Protein AF-A0A7C1CEC4-F1 (afdb_monomer)

Sequence (171 aa):
MGGISKVLTFNVTHDNTSEAESIIMQLSPGGKLDVTPIASSGVRVVVNRLKALNVLYRVEEAGKTVSIQKDARRPVNGVPVDISLKASFSYDQYGLLDSGTGFLTTEVLACDPYGYCSVSGTNSYQFSVSTEETIVGFKGIPIVELSIIAFVASVFAVQNVLRAERYAIIE

Organism: NCBI:txid1365176

pLDDT: mean 87.07, std 11.16, range [45.12, 98.06]

Structure (mmCIF, N/CA/C/O backbone):
data_AF-A0A7C1CEC4-F1
#
_entry.id   AF-A0A7C1CEC4-F1
#
loop_
_atom_site.group_PDB
_atom_site.id
_atom_site.type_symbol
_atom_site.label_atom_id
_atom_site.label_alt_id
_atom_site.label_comp_id
_atom_site.label_asym_id
_atom_site.label_entity_id
_atom_site.label_seq_id
_atom_site.pdbx_PDB_ins_code
_atom_site.Cartn_x
_atom_site.Cartn_y
_atom_site.Cartn_z
_atom_site.occupancy
_atom_site.B_iso_or_equiv
_atom_site.auth_seq_id
_atom_site.auth_comp_id
_atom_site.auth_asym_id
_atom_site.auth_atom_id
_atom_site.pdbx_PDB_model_num
ATOM 1 N N . MET A 1 1 ? -20.978 -5.847 10.431 1.00 52.41 1 MET A N 1
ATOM 2 C CA . MET A 1 1 ? -20.036 -4.725 10.635 1.00 52.41 1 MET A CA 1
ATOM 3 C C . MET A 1 1 ? -19.788 -4.074 9.283 1.00 52.41 1 MET A C 1
ATOM 5 O O . MET A 1 1 ? -19.719 -4.806 8.303 1.00 52.41 1 MET A O 1
ATOM 9 N N . GLY A 1 2 ? -19.795 -2.739 9.198 1.00 67.00 2 GLY A N 1
ATOM 10 C CA . GLY A 1 2 ? -19.490 -2.032 7.943 1.00 67.00 2 GLY A CA 1
ATOM 11 C C . GLY A 1 2 ? -18.009 -2.166 7.577 1.00 67.00 2 GLY A C 1
ATOM 12 O O . GLY A 1 2 ? -17.212 -2.564 8.424 1.00 67.00 2 GLY A O 1
ATOM 13 N N . GLY A 1 3 ? -17.655 -1.872 6.324 1.00 81.75 3 GLY A N 1
ATOM 14 C CA . GLY A 1 3 ? -16.254 -1.838 5.905 1.00 81.75 3 GLY A CA 1
ATOM 15 C C . GLY A 1 3 ? -15.494 -0.685 6.565 1.00 81.75 3 GLY A C 1
ATOM 16 O O . GLY A 1 3 ? -16.094 0.217 7.159 1.00 81.75 3 GLY A O 1
ATOM 17 N N . ILE A 1 4 ? -14.169 -0.716 6.453 1.00 87.44 4 ILE A N 1
ATOM 18 C CA . ILE A 1 4 ? -13.288 0.370 6.896 1.00 87.44 4 ILE A CA 1
ATOM 19 C C . ILE A 1 4 ? -12.686 1.000 5.648 1.00 87.44 4 ILE A C 1
ATOM 21 O O . ILE A 1 4 ? -12.162 0.288 4.796 1.00 87.44 4 ILE A O 1
ATOM 25 N N . SER A 1 5 ? -12.799 2.316 5.514 1.00 89.12 5 SER A N 1
ATOM 26 C CA . SER A 1 5 ? -12.152 3.077 4.443 1.00 89.12 5 SER A CA 1
ATOM 27 C C . SER A 1 5 ? -11.114 3.997 5.055 1.00 89.12 5 SER A C 1
ATOM 29 O O . SER A 1 5 ? -11.373 4.625 6.078 1.00 89.12 5 SER A O 1
ATOM 31 N N . LYS A 1 6 ? -9.937 4.065 4.449 1.00 90.06 6 LYS A N 1
ATOM 32 C CA . LYS A 1 6 ? -8.801 4.804 4.980 1.00 90.06 6 LYS A CA 1
ATOM 33 C C . LYS A 1 6 ? -8.137 5.598 3.873 1.00 90.06 6 LYS A C 1
ATOM 35 O O . LYS A 1 6 ? -7.868 5.038 2.813 1.00 90.06 6 LYS A O 1
ATOM 40 N N . VAL A 1 7 ? -7.895 6.878 4.119 1.00 91.50 7 VAL A N 1
ATOM 41 C CA . VAL A 1 7 ? -7.174 7.761 3.204 1.00 91.50 7 VAL A CA 1
ATOM 42 C C . VAL A 1 7 ? -5.744 7.882 3.706 1.00 91.50 7 VAL A C 1
ATOM 44 O O . VAL A 1 7 ? -5.510 8.258 4.855 1.00 91.50 7 VAL A O 1
ATOM 47 N N . LEU A 1 8 ? -4.794 7.512 2.856 1.00 93.56 8 LEU A N 1
ATOM 48 C CA . LEU A 1 8 ? -3.368 7.525 3.150 1.00 93.56 8 LEU A CA 1
ATOM 49 C C . LEU A 1 8 ? -2.654 8.375 2.120 1.00 93.56 8 LEU A C 1
ATOM 51 O O . LEU A 1 8 ? -2.815 8.144 0.924 1.00 93.56 8 LEU A O 1
ATOM 55 N N . THR A 1 9 ? -1.792 9.265 2.579 1.00 95.62 9 THR A N 1
ATOM 56 C CA . THR A 1 9 ? -0.908 10.023 1.698 1.00 95.62 9 THR A CA 1
ATOM 57 C C . THR A 1 9 ? 0.439 9.351 1.633 1.00 95.62 9 THR A C 1
ATOM 59 O O . THR A 1 9 ? 1.100 9.154 2.653 1.00 95.62 9 THR A O 1
ATOM 62 N N . PHE A 1 10 ? 0.828 8.983 0.418 1.00 96.44 10 PHE A N 1
ATOM 63 C CA . PHE A 1 10 ? 2.130 8.421 0.110 1.00 96.44 10 PHE A CA 1
ATOM 64 C C . PHE A 1 10 ? 3.002 9.503 -0.501 1.00 96.44 10 PHE A C 1
ATOM 66 O O . PHE A 1 10 ? 2.630 10.092 -1.511 1.00 96.44 10 PHE A O 1
ATOM 73 N N . ASN A 1 11 ? 4.184 9.704 0.071 1.00 96.50 11 ASN A N 1
ATOM 74 C CA . ASN A 1 11 ? 5.260 10.462 -0.548 1.00 96.50 11 ASN A CA 1
ATOM 75 C C . ASN A 1 11 ? 6.339 9.479 -0.985 1.00 96.50 11 ASN A C 1
ATOM 77 O O . ASN A 1 11 ? 6.812 8.677 -0.178 1.00 96.50 11 ASN A O 1
ATOM 81 N N . VAL A 1 12 ? 6.730 9.529 -2.252 1.00 96.56 12 VAL A N 1
ATOM 82 C CA . VAL A 1 12 ? 7.733 8.642 -2.838 1.00 96.56 12 VAL A CA 1
ATOM 83 C C . VAL A 1 12 ? 8.805 9.477 -3.515 1.00 96.56 12 VAL A C 1
ATOM 85 O O . VAL A 1 12 ? 8.507 10.316 -4.357 1.00 96.56 12 VAL A O 1
ATOM 88 N N . THR A 1 13 ? 10.060 9.216 -3.172 1.00 95.94 13 THR A N 1
ATOM 89 C CA . THR A 1 13 ? 11.232 9.825 -3.797 1.00 95.94 13 THR A CA 1
ATOM 90 C C . THR A 1 13 ? 11.984 8.785 -4.621 1.00 95.94 13 THR A C 1
ATOM 92 O O . THR A 1 13 ? 12.316 7.702 -4.128 1.00 95.94 13 THR A O 1
ATOM 95 N N . HIS A 1 14 ? 12.261 9.126 -5.877 1.00 91.69 14 HIS A N 1
ATOM 96 C CA . HIS A 1 14 ? 13.010 8.314 -6.833 1.00 91.69 14 HIS A CA 1
ATOM 97 C C . HIS A 1 14 ? 13.751 9.231 -7.818 1.00 91.69 14 HIS A C 1
ATOM 99 O O . HIS A 1 14 ? 13.170 10.198 -8.301 1.00 91.69 14 HIS A O 1
ATOM 105 N N . ASP A 1 15 ? 15.032 8.967 -8.090 1.00 86.44 15 ASP A N 1
ATOM 106 C CA . ASP A 1 15 ? 15.861 9.723 -9.047 1.00 86.44 15 ASP A CA 1
ATOM 107 C C . ASP A 1 15 ? 15.773 11.259 -8.897 1.00 86.44 15 ASP A C 1
ATOM 109 O O . ASP A 1 15 ? 15.625 12.000 -9.864 1.00 86.44 15 ASP A O 1
ATOM 113 N N . ASN A 1 16 ? 15.851 11.748 -7.650 1.00 85.88 16 ASN A N 1
ATOM 114 C CA . ASN A 1 16 ? 15.705 13.164 -7.257 1.00 85.88 16 ASN A CA 1
ATOM 115 C C . ASN A 1 16 ? 14.337 13.805 -7.556 1.00 85.88 16 ASN A C 1
ATOM 117 O O . ASN A 1 16 ? 14.165 15.009 -7.365 1.00 85.88 16 ASN A O 1
ATOM 121 N N . THR A 1 17 ? 13.352 13.017 -7.975 1.00 91.00 17 THR A N 1
ATOM 122 C CA . THR A 1 17 ? 11.957 13.441 -8.104 1.00 91.00 17 THR A CA 1
ATOM 123 C C . THR A 1 17 ? 11.151 12.952 -6.907 1.00 91.00 17 THR A C 1
ATOM 125 O O . THR A 1 17 ? 11.371 11.848 -6.407 1.00 91.00 17 THR A O 1
ATOM 128 N N . SER A 1 18 ? 10.242 13.792 -6.412 1.00 93.25 18 SER A N 1
ATOM 129 C CA . SER A 1 18 ? 9.325 13.442 -5.329 1.00 93.25 18 SER A CA 1
ATOM 130 C C . SER A 1 18 ? 7.899 13.522 -5.847 1.00 93.25 18 SER A C 1
ATOM 132 O O . SER A 1 18 ? 7.478 14.562 -6.348 1.00 93.25 18 SER A O 1
ATOM 134 N N . GLU A 1 19 ? 7.162 12.431 -5.701 1.00 94.75 19 GLU A N 1
ATOM 135 C CA . GLU A 1 19 ? 5.748 12.325 -6.039 1.00 94.75 19 GLU A CA 1
ATOM 136 C C . GLU A 1 19 ? 4.949 12.131 -4.747 1.00 94.75 19 GLU A C 1
ATOM 138 O O . GLU A 1 19 ? 5.372 11.385 -3.861 1.00 94.75 19 GLU A O 1
ATOM 143 N N . ALA A 1 20 ? 3.801 12.795 -4.634 1.00 94.19 20 ALA A N 1
ATOM 144 C CA . ALA A 1 20 ? 2.914 12.686 -3.483 1.00 94.19 20 ALA A CA 1
ATOM 145 C C . ALA A 1 20 ? 1.477 12.466 -3.955 1.00 94.19 20 ALA A C 1
ATOM 147 O O . ALA A 1 20 ? 0.999 13.202 -4.818 1.00 94.19 20 ALA A O 1
ATOM 148 N N . GLU A 1 21 ? 0.789 11.470 -3.400 1.00 93.81 21 GLU A N 1
ATOM 149 C CA . GLU A 1 21 ? -0.606 11.185 -3.744 1.00 93.81 21 GLU A CA 1
ATOM 150 C C . GLU A 1 21 ? -1.364 10.554 -2.574 1.00 93.81 21 GLU A C 1
ATOM 152 O O . GLU A 1 21 ? -0.863 9.643 -1.904 1.00 93.81 21 GLU A O 1
ATOM 157 N N . SER A 1 22 ? -2.594 11.025 -2.365 1.00 91.75 22 SER A N 1
ATOM 158 C CA . SER A 1 22 ? -3.551 10.433 -1.433 1.00 91.75 22 SER A CA 1
ATOM 159 C C . SER A 1 22 ? -4.276 9.269 -2.104 1.00 91.75 22 SER A C 1
ATOM 161 O O . SER A 1 22 ? -4.881 9.419 -3.166 1.00 91.75 22 SER A O 1
ATOM 163 N N . ILE A 1 23 ? -4.246 8.103 -1.469 1.00 92.38 23 ILE A N 1
ATOM 164 C CA . ILE A 1 23 ? -4.922 6.891 -1.929 1.00 92.38 23 ILE A CA 1
ATOM 165 C C . ILE A 1 23 ? -5.990 6.475 -0.927 1.00 92.38 23 ILE A C 1
ATOM 167 O O . ILE A 1 23 ? -5.846 6.685 0.278 1.00 92.38 23 ILE A O 1
ATOM 171 N N . ILE A 1 24 ? -7.037 5.811 -1.411 1.00 89.94 24 ILE A N 1
ATOM 172 C CA . ILE A 1 24 ? -8.076 5.247 -0.553 1.00 89.94 24 ILE A CA 1
ATOM 173 C C . ILE A 1 24 ? -7.894 3.732 -0.500 1.00 89.94 24 ILE A C 1
ATOM 175 O O . ILE A 1 24 ? -7.902 3.048 -1.527 1.00 89.94 24 ILE A O 1
ATOM 179 N N . MET A 1 25 ? -7.752 3.202 0.711 1.00 91.69 25 MET A N 1
ATOM 180 C CA . MET A 1 25 ? -7.797 1.775 1.001 1.00 91.69 25 MET A CA 1
ATOM 181 C C . MET A 1 25 ? -9.148 1.414 1.602 1.00 91.69 25 MET A C 1
ATOM 183 O O . MET A 1 25 ? -9.597 2.046 2.555 1.00 91.69 25 MET A O 1
ATOM 187 N N . GLN A 1 26 ? -9.779 0.369 1.082 1.00 90.50 26 GLN A N 1
ATOM 188 C CA . GLN A 1 26 ? -11.054 -0.125 1.575 1.00 90.50 26 GLN A CA 1
ATOM 189 C C . GLN A 1 26 ? -10.917 -1.581 2.012 1.00 90.50 26 GLN A C 1
ATOM 191 O O . GLN A 1 26 ? -10.647 -2.472 1.207 1.00 90.50 26 GLN A O 1
ATOM 196 N N . LEU A 1 27 ? -11.131 -1.824 3.302 1.00 89.81 27 LEU A N 1
ATOM 197 C CA . LEU A 1 27 ? -11.223 -3.154 3.878 1.00 89.81 27 LEU A CA 1
ATOM 198 C C . LEU A 1 27 ? -12.690 -3.578 3.934 1.00 89.81 27 LEU A C 1
ATOM 200 O O . LEU A 1 27 ? -13.502 -3.028 4.685 1.00 89.81 27 LEU A O 1
ATOM 204 N N . SER A 1 28 ? -13.025 -4.577 3.127 1.00 85.31 28 SER A N 1
ATOM 205 C CA . SER A 1 28 ? -14.340 -5.209 3.153 1.00 85.31 28 SER A CA 1
ATOM 206 C C . SER A 1 28 ? -14.514 -6.058 4.421 1.00 85.31 28 SER A C 1
ATOM 208 O O . SER A 1 28 ? -13.533 -6.615 4.915 1.00 85.31 28 SER A O 1
ATOM 210 N N . PRO A 1 29 ? -15.753 -6.281 4.904 1.00 76.94 29 PRO A N 1
ATOM 211 C CA . PRO A 1 29 ? -16.015 -7.122 6.080 1.00 76.94 29 PRO A CA 1
ATOM 212 C C . PRO A 1 29 ? -15.473 -8.560 5.986 1.00 76.94 29 PRO A C 1
ATOM 214 O O . PRO A 1 29 ? -15.275 -9.203 7.008 1.00 76.94 29 PRO A O 1
ATOM 217 N N . GLY A 1 30 ? -15.224 -9.064 4.770 1.00 77.00 30 GLY A N 1
ATOM 218 C CA . GLY A 1 30 ? -14.601 -10.370 4.518 1.00 77.00 30 GLY A CA 1
ATOM 219 C C . GLY A 1 30 ? -13.066 -10.366 4.490 1.00 77.00 30 GLY A C 1
ATOM 220 O O . GLY A 1 30 ? -12.482 -11.336 4.021 1.00 77.00 30 GLY A O 1
ATOM 221 N N . GLY A 1 31 ? -12.405 -9.279 4.905 1.00 80.19 31 GLY A N 1
ATOM 222 C CA . GLY A 1 31 ? -10.939 -9.171 4.931 1.00 80.19 31 GLY A CA 1
ATOM 223 C C . GLY A 1 31 ? -10.290 -8.854 3.578 1.00 80.19 31 GLY A C 1
ATOM 224 O O . GLY A 1 31 ? -9.067 -8.852 3.458 1.00 80.19 31 GLY A O 1
ATOM 225 N N . LYS A 1 32 ? -11.091 -8.577 2.542 1.00 85.38 32 LYS A N 1
ATOM 226 C CA . LYS A 1 32 ? -10.587 -8.178 1.223 1.00 85.38 32 LYS A CA 1
ATOM 227 C C . LYS A 1 32 ? -10.166 -6.707 1.243 1.00 85.38 32 LYS A C 1
ATOM 229 O O . LYS A 1 32 ? -10.996 -5.846 1.536 1.00 85.38 32 LYS A O 1
ATOM 234 N N . LEU A 1 33 ? -8.905 -6.447 0.900 1.00 88.50 33 LEU A N 1
ATOM 235 C CA . LEU A 1 33 ? -8.344 -5.105 0.754 1.00 88.50 33 LEU A CA 1
ATOM 236 C C . LEU A 1 33 ? -8.386 -4.655 -0.712 1.00 88.50 33 LEU A C 1
ATOM 238 O O . LEU A 1 33 ? -7.691 -5.211 -1.569 1.00 88.50 33 LEU A O 1
ATOM 242 N N . ASP A 1 34 ? -9.156 -3.609 -0.974 1.00 88.75 34 ASP A N 1
ATOM 243 C CA . ASP A 1 34 ? -9.184 -2.899 -2.247 1.00 88.75 34 ASP A CA 1
ATOM 244 C C . ASP A 1 34 ? -8.479 -1.540 -2.103 1.00 88.75 34 ASP A C 1
ATOM 246 O O . ASP A 1 34 ? -8.457 -0.943 -1.028 1.00 88.75 34 ASP A O 1
ATOM 250 N N . VAL A 1 35 ? -7.838 -1.079 -3.177 1.00 88.88 35 VAL A N 1
ATOM 251 C CA . VAL A 1 35 ? -7.086 0.186 -3.223 1.00 88.88 35 VAL A CA 1
ATOM 252 C C . VAL A 1 35 ? -7.513 0.923 -4.485 1.00 88.88 35 VAL A C 1
ATOM 254 O O . VAL A 1 35 ? -7.650 0.287 -5.534 1.00 88.88 35 VAL A O 1
ATOM 257 N N . THR A 1 36 ? -7.749 2.231 -4.392 1.00 86.19 36 THR A N 1
ATOM 258 C CA . THR A 1 36 ? -8.144 3.048 -5.548 1.00 86.19 36 THR A CA 1
ATOM 259 C C . THR A 1 36 ? -7.058 3.104 -6.623 1.00 86.19 36 THR A C 1
ATOM 261 O O . THR A 1 36 ? -5.883 2.878 -6.327 1.00 86.19 36 THR A O 1
ATOM 264 N N . PRO A 1 37 ? -7.422 3.418 -7.880 1.00 84.06 37 PRO A N 1
ATOM 265 C CA . PRO A 1 37 ? -6.445 3.733 -8.917 1.00 84.06 37 PRO A CA 1
ATOM 266 C C . PRO A 1 37 ? -5.491 4.848 -8.467 1.00 84.06 37 PRO A C 1
ATOM 268 O O . PRO A 1 37 ? -5.917 5.774 -7.783 1.00 84.06 37 PRO A O 1
ATOM 271 N N . ILE A 1 38 ? -4.221 4.739 -8.863 1.00 90.25 38 ILE A N 1
ATOM 272 C CA . ILE A 1 38 ? -3.135 5.651 -8.472 1.00 90.25 38 ILE A CA 1
ATOM 273 C C . ILE A 1 38 ? -2.547 6.262 -9.742 1.00 90.25 38 ILE A C 1
ATOM 275 O O . ILE A 1 38 ? -2.109 5.521 -10.636 1.00 90.25 38 ILE A O 1
ATOM 279 N N . ALA A 1 39 ? -2.542 7.588 -9.832 1.00 84.56 39 ALA A N 1
ATOM 280 C CA . ALA A 1 39 ? -2.088 8.326 -11.007 1.00 84.56 39 ALA A CA 1
ATOM 281 C C . ALA A 1 39 ? -0.554 8.411 -11.077 1.00 84.56 39 ALA A C 1
ATOM 283 O O . ALA A 1 39 ? 0.038 8.133 -12.127 1.00 84.56 39 ALA A O 1
ATOM 28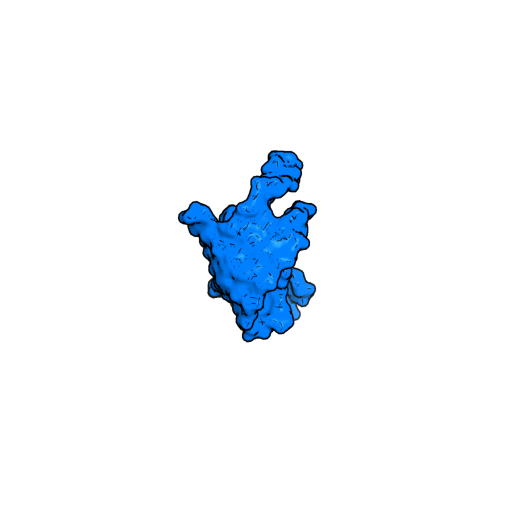4 N N . SER A 1 40 ? 0.084 8.715 -9.949 1.00 89.19 40 SER A N 1
ATOM 285 C CA . SER A 1 40 ? 1.524 8.931 -9.810 1.00 89.19 40 SER A CA 1
ATOM 286 C C . SER A 1 40 ? 2.287 7.627 -10.002 1.00 89.19 40 SER A C 1
ATOM 288 O O . SER A 1 40 ? 1.921 6.568 -9.481 1.00 89.19 40 SER A O 1
ATOM 290 N N . SER A 1 41 ? 3.339 7.684 -10.813 1.00 88.62 41 SER A N 1
ATOM 291 C CA . SER A 1 41 ? 4.028 6.497 -11.306 1.00 88.62 41 SER A CA 1
ATOM 292 C C . SER A 1 41 ? 4.795 5.770 -10.199 1.00 88.62 41 SER A C 1
ATOM 294 O O . SER A 1 41 ? 4.620 4.560 -10.022 1.00 88.62 41 SER A O 1
ATOM 296 N N . GLY A 1 42 ? 5.565 6.508 -9.401 1.00 90.94 42 GLY A N 1
ATOM 297 C CA . GLY A 1 42 ? 6.336 6.015 -8.269 1.00 90.94 42 GLY A CA 1
ATOM 298 C C . GLY A 1 42 ? 5.437 5.536 -7.136 1.00 90.94 42 GLY A C 1
ATOM 299 O O . GLY A 1 42 ? 5.625 4.423 -6.639 1.00 90.94 42 GLY A O 1
ATOM 300 N N . VAL A 1 43 ? 4.398 6.307 -6.791 1.00 93.44 43 VAL A N 1
ATOM 301 C CA . VAL A 1 43 ? 3.409 5.894 -5.775 1.00 93.44 43 VAL A CA 1
ATOM 302 C C . VAL A 1 43 ? 2.735 4.585 -6.183 1.00 93.44 43 VAL A C 1
ATOM 304 O O . VAL A 1 43 ? 2.674 3.642 -5.391 1.00 93.44 43 VAL A O 1
ATOM 307 N N . ARG A 1 44 ? 2.309 4.464 -7.447 1.00 92.38 44 ARG A N 1
ATOM 308 C CA . ARG A 1 44 ? 1.682 3.243 -7.969 1.00 92.38 44 ARG A CA 1
ATOM 309 C C . ARG A 1 44 ? 2.615 2.039 -7.890 1.00 92.38 44 ARG A C 1
ATOM 311 O O . ARG A 1 44 ? 2.164 0.948 -7.537 1.00 92.38 44 ARG A O 1
ATOM 318 N N . VAL A 1 45 ? 3.899 2.202 -8.218 1.00 91.81 45 VAL A N 1
ATOM 319 C CA . VAL A 1 45 ? 4.884 1.116 -8.094 1.00 91.81 45 VAL A CA 1
ATOM 320 C C . VAL A 1 45 ? 4.984 0.667 -6.641 1.00 91.81 45 VAL A C 1
ATOM 322 O O . VAL A 1 45 ? 4.754 -0.517 -6.373 1.00 91.81 45 VAL A O 1
ATOM 325 N N . VAL A 1 46 ? 5.248 1.600 -5.719 1.00 94.56 46 VAL A N 1
ATOM 326 C CA . VAL A 1 46 ? 5.424 1.314 -4.289 1.00 94.56 46 VAL A CA 1
ATOM 327 C C . VAL A 1 46 ? 4.197 0.612 -3.718 1.00 94.56 46 VAL A C 1
ATOM 329 O O . VAL A 1 46 ? 4.314 -0.500 -3.203 1.00 94.56 46 VAL A O 1
ATOM 332 N N . VAL A 1 47 ? 3.007 1.189 -3.880 1.00 94.50 47 VAL A N 1
ATOM 333 C CA . VAL A 1 47 ? 1.769 0.638 -3.310 1.00 94.50 47 VAL A CA 1
ATOM 334 C C . VAL A 1 47 ? 1.470 -0.757 -3.857 1.00 94.50 47 VAL A C 1
ATOM 336 O O . VAL A 1 47 ? 1.133 -1.658 -3.088 1.00 94.50 47 VAL A O 1
ATOM 339 N N . ASN A 1 48 ? 1.673 -0.993 -5.158 1.00 92.12 48 ASN A N 1
ATOM 340 C CA . ASN A 1 48 ? 1.487 -2.322 -5.744 1.00 92.12 48 ASN A CA 1
ATOM 341 C C . ASN A 1 48 ? 2.456 -3.360 -5.160 1.00 92.12 48 ASN A C 1
ATOM 343 O O . ASN A 1 48 ? 2.064 -4.511 -4.962 1.00 92.12 48 ASN A O 1
ATOM 347 N N . ARG A 1 49 ? 3.703 -2.976 -4.853 1.00 93.44 49 ARG A N 1
ATOM 348 C CA . ARG A 1 49 ? 4.674 -3.890 -4.227 1.00 93.44 49 ARG A CA 1
ATOM 349 C C . ARG A 1 49 ? 4.334 -4.162 -2.769 1.00 93.44 49 ARG A C 1
ATOM 351 O O . ARG A 1 49 ? 4.352 -5.316 -2.351 1.00 93.44 49 ARG A O 1
ATOM 358 N N . LEU A 1 50 ? 3.944 -3.135 -2.016 1.00 94.50 50 LEU A N 1
ATOM 359 C CA . LEU A 1 50 ? 3.477 -3.298 -0.638 1.00 94.50 50 LEU A CA 1
ATOM 360 C C . LEU A 1 50 ? 2.224 -4.189 -0.571 1.00 94.50 50 LEU A C 1
ATOM 362 O O . LEU A 1 50 ? 2.121 -5.061 0.297 1.00 94.50 50 LEU A O 1
ATOM 366 N N . LYS A 1 51 ? 1.305 -4.040 -1.532 1.00 92.38 51 LYS A N 1
ATOM 367 C CA . LYS A 1 51 ? 0.147 -4.926 -1.689 1.00 92.38 51 LYS A CA 1
ATOM 368 C C . LYS A 1 51 ? 0.579 -6.364 -1.987 1.00 92.38 51 LYS A C 1
ATOM 370 O O . LYS A 1 51 ? 0.137 -7.272 -1.297 1.00 92.38 51 LYS A O 1
ATOM 375 N N . ALA A 1 52 ? 1.482 -6.577 -2.947 1.00 90.88 52 ALA A N 1
ATOM 376 C CA . ALA A 1 52 ? 1.982 -7.909 -3.308 1.00 90.88 52 ALA A CA 1
ATOM 377 C C . ALA A 1 52 ? 2.741 -8.615 -2.163 1.00 90.88 52 ALA A C 1
ATOM 379 O O . ALA A 1 52 ? 2.764 -9.846 -2.081 1.00 90.88 52 ALA A O 1
ATOM 380 N N . LEU A 1 53 ? 3.355 -7.846 -1.259 1.00 93.19 53 LEU A N 1
ATOM 381 C CA . LEU A 1 53 ? 4.022 -8.361 -0.062 1.00 93.19 53 LEU A CA 1
ATOM 382 C C . LEU A 1 53 ? 3.075 -8.627 1.118 1.00 93.19 53 LEU A C 1
ATOM 384 O O . LEU A 1 53 ? 3.538 -9.196 2.116 1.00 93.19 53 LEU A O 1
ATOM 388 N N . ASN A 1 54 ? 1.791 -8.267 0.988 1.00 93.00 54 ASN A N 1
ATOM 389 C CA . ASN A 1 54 ? 0.761 -8.304 2.030 1.00 93.00 54 ASN A CA 1
ATOM 390 C C . ASN A 1 54 ? 1.150 -7.502 3.283 1.00 93.00 54 ASN A C 1
ATOM 392 O O . ASN A 1 54 ? 0.992 -7.980 4.401 1.00 93.00 54 ASN A O 1
ATOM 396 N N . VAL A 1 55 ? 1.701 -6.295 3.104 1.00 94.94 55 VAL A N 1
ATOM 397 C CA . VAL A 1 55 ? 2.090 -5.428 4.237 1.00 94.94 55 VAL A CA 1
ATOM 398 C C . VAL A 1 55 ? 1.158 -4.236 4.451 1.00 94.94 55 VAL A C 1
ATOM 400 O O . VAL A 1 55 ? 1.292 -3.555 5.457 1.00 94.94 55 VAL A O 1
ATOM 403 N N . LEU A 1 56 ? 0.194 -3.991 3.559 1.00 94.69 56 LEU A N 1
ATOM 404 C CA . LEU A 1 56 ? -0.811 -2.930 3.740 1.00 94.69 56 LEU A CA 1
ATOM 405 C C . LEU A 1 56 ? -1.887 -3.288 4.783 1.00 94.69 56 LEU A C 1
ATOM 407 O O . LEU A 1 56 ? -2.522 -2.402 5.347 1.00 94.69 56 LEU A O 1
ATOM 411 N N . TYR A 1 57 ? -2.094 -4.583 5.028 1.00 94.81 57 TYR A N 1
ATOM 412 C CA . TYR A 1 57 ? -3.061 -5.109 5.988 1.00 94.81 57 TYR A CA 1
ATOM 413 C C . TYR A 1 57 ? -2.488 -6.355 6.667 1.00 94.81 57 TYR A C 1
ATOM 415 O O . TYR A 1 57 ? -2.195 -7.341 5.989 1.00 94.81 57 TYR A O 1
ATOM 423 N N . ARG A 1 58 ? -2.302 -6.287 7.987 1.00 94.06 58 ARG A N 1
ATOM 424 C CA . ARG A 1 58 ? -1.748 -7.342 8.845 1.00 94.06 58 ARG A CA 1
ATOM 425 C C . ARG A 1 58 ? -2.476 -7.343 10.188 1.00 94.06 58 ARG A C 1
ATOM 427 O O . ARG A 1 58 ? -2.144 -6.577 11.089 1.00 94.06 58 ARG A O 1
ATOM 434 N N . VAL A 1 59 ? -3.479 -8.208 10.322 1.00 92.50 59 VAL A N 1
ATOM 435 C CA . VAL A 1 59 ? -4.309 -8.306 11.540 1.00 92.50 59 VAL A CA 1
ATOM 436 C C . VAL A 1 59 ? -3.474 -8.690 12.758 1.00 92.50 59 VAL A C 1
ATOM 438 O O . VAL A 1 59 ? -3.721 -8.216 13.861 1.00 92.50 59 VAL A O 1
ATOM 441 N N . GLU A 1 60 ? -2.453 -9.519 12.563 1.00 94.44 60 GLU A N 1
ATOM 442 C CA . GLU A 1 60 ? -1.550 -9.969 13.619 1.00 94.44 60 GLU A CA 1
ATOM 443 C C . GLU A 1 60 ? -0.695 -8.838 14.231 1.00 94.44 60 GLU A C 1
ATOM 445 O O . GLU A 1 60 ? -0.232 -8.948 15.374 1.00 94.44 60 GLU A O 1
ATOM 450 N N . GLU A 1 61 ? -0.540 -7.727 13.503 1.00 95.56 61 GLU A N 1
ATOM 451 C CA . GLU A 1 61 ? 0.187 -6.529 13.940 1.00 95.56 61 GLU A CA 1
ATOM 452 C C . GLU A 1 61 ? -0.736 -5.368 14.328 1.00 95.56 61 GLU A C 1
ATOM 454 O O . GLU A 1 61 ? -0.265 -4.246 14.500 1.00 95.56 61 GLU A O 1
ATOM 459 N N . ALA A 1 62 ? -2.041 -5.611 14.483 1.00 94.50 62 ALA A N 1
ATOM 460 C CA . ALA A 1 62 ? -2.998 -4.570 14.841 1.00 94.50 62 ALA A CA 1
ATOM 461 C C . ALA A 1 62 ? -2.571 -3.793 16.103 1.00 94.50 62 ALA A C 1
ATOM 463 O O . ALA A 1 62 ? -2.274 -4.381 17.146 1.00 94.50 62 ALA A O 1
ATOM 464 N N . GLY A 1 63 ? -2.540 -2.462 15.988 1.00 95.25 63 GLY A N 1
ATOM 465 C CA . GLY A 1 63 ? -2.137 -1.531 17.043 1.00 95.25 63 GLY A CA 1
ATOM 466 C C . GLY A 1 63 ? -0.635 -1.496 17.342 1.00 95.25 63 GLY A C 1
ATOM 467 O O . GLY A 1 63 ? -0.248 -0.975 18.389 1.00 95.25 63 GLY A O 1
ATOM 468 N N . LYS A 1 64 ? 0.214 -2.075 16.483 1.00 96.94 64 LYS A N 1
ATOM 469 C CA . LYS A 1 64 ? 1.665 -2.160 16.699 1.00 96.94 64 LYS A CA 1
ATOM 470 C C . LYS A 1 64 ? 2.452 -1.428 15.621 1.00 96.94 64 LYS A C 1
ATOM 472 O O . LYS A 1 64 ? 2.033 -1.327 14.468 1.00 96.94 64 LYS A O 1
ATOM 477 N N . THR A 1 65 ? 3.662 -1.033 16.002 1.00 97.62 65 THR A N 1
ATOM 478 C CA . THR A 1 65 ? 4.710 -0.600 15.078 1.00 97.62 65 THR A CA 1
ATOM 479 C C . THR A 1 65 ? 5.734 -1.711 14.915 1.00 97.62 65 THR A C 1
ATOM 481 O O . THR A 1 65 ? 6.263 -2.219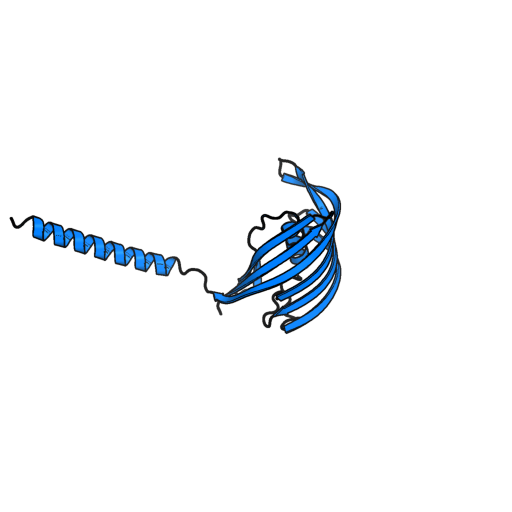 15.904 1.00 97.62 65 THR A O 1
ATOM 484 N N . VAL A 1 66 ? 6.030 -2.086 13.673 1.00 96.94 66 VAL A N 1
ATOM 485 C CA . VAL A 1 66 ? 6.952 -3.173 13.339 1.00 96.94 66 VAL A CA 1
ATOM 486 C C . VAL A 1 66 ? 7.930 -2.763 12.247 1.00 96.94 66 VAL A C 1
ATOM 488 O O . VAL A 1 66 ? 7.568 -2.134 11.253 1.00 96.94 66 VAL A O 1
ATOM 491 N N . SER A 1 67 ? 9.180 -3.185 12.414 1.00 97.12 67 SER A N 1
ATOM 492 C CA . SER A 1 67 ? 10.200 -3.098 11.373 1.00 97.12 67 SER A CA 1
ATOM 493 C C . SER A 1 67 ? 10.156 -4.360 10.517 1.00 97.12 67 SER A C 1
ATOM 495 O O . SER A 1 67 ? 10.309 -5.469 11.026 1.00 97.12 67 SER A O 1
ATOM 497 N N . ILE A 1 68 ? 9.961 -4.194 9.214 1.00 95.12 68 ILE A N 1
ATOM 498 C CA . ILE A 1 68 ? 9.899 -5.273 8.232 1.00 95.12 68 ILE A CA 1
ATOM 499 C C . ILE A 1 68 ? 11.125 -5.183 7.327 1.00 95.12 68 ILE A C 1
ATOM 501 O O . ILE A 1 68 ? 11.352 -4.167 6.671 1.00 95.12 68 ILE A O 1
ATOM 505 N N . GLN A 1 69 ? 11.879 -6.278 7.253 1.00 96.25 69 GLN A N 1
ATOM 506 C CA . GLN A 1 69 ? 12.866 -6.516 6.208 1.00 96.25 69 GLN A CA 1
ATOM 507 C C . GLN A 1 69 ? 12.476 -7.793 5.467 1.00 96.25 69 GLN A C 1
ATOM 509 O O . GLN A 1 69 ? 12.332 -8.848 6.088 1.00 96.25 69 GLN A O 1
ATOM 514 N N . LYS A 1 70 ? 12.220 -7.689 4.163 1.00 94.00 70 LYS A N 1
ATOM 515 C CA . LYS A 1 70 ? 11.663 -8.788 3.376 1.00 94.00 70 LYS A CA 1
ATOM 516 C C . LYS A 1 70 ? 12.157 -8.734 1.942 1.00 94.00 70 LYS A C 1
ATOM 518 O O . LYS A 1 70 ? 11.929 -7.745 1.255 1.00 94.00 70 LYS A O 1
ATOM 523 N N . ASP A 1 71 ? 12.720 -9.847 1.498 1.00 95.12 71 ASP A N 1
ATOM 524 C CA . ASP A 1 71 ? 13.073 -10.095 0.107 1.00 95.12 71 ASP A CA 1
ATOM 525 C C . ASP A 1 71 ? 12.151 -11.190 -0.427 1.00 95.12 71 ASP A C 1
ATOM 527 O O . ASP A 1 71 ? 12.036 -12.269 0.161 1.00 95.12 71 ASP A O 1
ATOM 531 N N . ALA A 1 72 ? 11.414 -10.903 -1.497 1.00 94.12 72 ALA A N 1
ATOM 532 C CA . ALA A 1 72 ? 10.501 -11.869 -2.087 1.00 94.12 72 ALA A CA 1
ATOM 533 C C . ALA A 1 72 ? 10.283 -11.620 -3.575 1.00 94.12 72 ALA A C 1
ATOM 535 O O . ALA A 1 72 ? 10.098 -10.486 -4.013 1.00 94.12 72 ALA A O 1
ATOM 536 N N . ARG A 1 73 ? 10.167 -12.718 -4.321 1.00 92.81 73 ARG A N 1
ATOM 537 C CA . ARG A 1 73 ? 9.669 -12.703 -5.692 1.00 92.81 73 ARG A CA 1
ATOM 538 C C . ARG A 1 73 ? 8.153 -12.845 -5.691 1.00 92.81 73 ARG A C 1
ATOM 540 O O . ARG A 1 73 ? 7.617 -13.843 -5.190 1.00 92.81 73 ARG A O 1
ATOM 547 N N . ARG A 1 74 ? 7.438 -11.842 -6.203 1.00 91.62 74 ARG A N 1
ATOM 548 C CA . ARG A 1 74 ? 5.966 -11.817 -6.202 1.00 91.62 74 ARG A CA 1
ATOM 549 C C . ARG A 1 74 ? 5.402 -11.392 -7.554 1.00 91.62 74 ARG A C 1
ATOM 551 O O . ARG A 1 74 ? 5.991 -10.544 -8.216 1.00 91.62 74 ARG A O 1
ATOM 558 N N . PRO A 1 75 ? 4.258 -11.960 -7.971 1.00 86.00 75 PRO A N 1
ATOM 559 C CA . PRO A 1 75 ? 3.599 -11.528 -9.189 1.00 86.00 75 PRO A CA 1
ATOM 560 C C . PRO A 1 75 ? 3.009 -10.127 -9.005 1.00 86.00 75 PRO A C 1
ATOM 562 O O . PRO A 1 75 ? 2.226 -9.882 -8.087 1.00 86.00 75 PRO A O 1
ATOM 565 N N . VAL A 1 76 ? 3.349 -9.225 -9.917 1.00 80.06 76 VAL A N 1
ATOM 566 C CA . VAL A 1 76 ? 2.704 -7.925 -10.094 1.00 80.06 76 VAL A CA 1
ATOM 567 C C . VAL A 1 76 ? 2.120 -7.914 -11.497 1.00 80.06 76 VAL A C 1
ATOM 569 O O . VAL A 1 76 ? 2.849 -8.075 -12.469 1.00 80.06 76 VAL A O 1
ATOM 572 N N . ASN A 1 77 ? 0.798 -7.762 -11.607 1.00 76.69 77 ASN A N 1
ATOM 573 C CA . ASN A 1 77 ? 0.071 -7.869 -12.880 1.00 76.69 77 ASN A CA 1
ATOM 574 C C . ASN A 1 77 ? 0.407 -9.156 -13.665 1.00 76.69 77 ASN A C 1
ATOM 576 O O . ASN A 1 77 ? 0.512 -9.141 -14.885 1.00 76.69 77 ASN A O 1
ATOM 580 N N . GLY A 1 78 ? 0.611 -10.272 -12.958 1.00 78.81 78 GLY A N 1
ATOM 581 C CA . GLY A 1 78 ? 0.948 -11.567 -13.559 1.00 78.81 78 GLY A CA 1
ATOM 582 C C . GLY A 1 78 ? 2.434 -11.781 -13.867 1.00 78.81 78 GLY A C 1
ATOM 583 O O . GLY A 1 78 ? 2.819 -12.916 -14.134 1.00 78.81 78 GLY A O 1
ATOM 584 N N . VAL A 1 79 ? 3.284 -10.753 -13.756 1.00 83.62 79 VAL A N 1
ATOM 585 C CA . VAL A 1 79 ? 4.733 -10.876 -13.983 1.00 83.62 79 VAL A CA 1
ATOM 586 C C . VAL A 1 79 ? 5.470 -11.009 -12.646 1.00 83.62 79 VAL A C 1
ATOM 588 O O . VAL A 1 79 ? 5.292 -10.157 -11.772 1.00 83.62 79 VAL A O 1
ATOM 591 N N . PRO A 1 80 ? 6.280 -12.061 -12.436 1.00 87.31 80 PRO A N 1
ATOM 592 C CA . PRO A 1 80 ? 7.031 -12.239 -11.199 1.00 87.31 80 PRO A CA 1
ATOM 593 C C . PRO A 1 80 ? 8.199 -11.252 -11.133 1.00 87.31 80 PRO A C 1
ATOM 595 O O . PRO A 1 80 ? 9.148 -11.381 -11.903 1.00 87.31 80 PRO A O 1
ATOM 598 N N . VAL A 1 81 ? 8.137 -10.325 -10.179 1.00 90.12 81 VAL A N 1
ATOM 599 C CA . VAL A 1 81 ? 9.182 -9.327 -9.923 1.00 90.12 81 VAL A CA 1
ATOM 600 C C . VAL A 1 81 ? 9.865 -9.579 -8.590 1.00 90.12 81 VAL A C 1
ATOM 602 O O . VAL A 1 81 ? 9.211 -9.981 -7.618 1.00 90.12 81 VAL A O 1
ATOM 605 N N . ASP A 1 82 ? 11.164 -9.315 -8.535 1.00 93.50 82 ASP A N 1
ATOM 606 C CA . ASP A 1 82 ? 11.904 -9.282 -7.280 1.00 93.50 82 ASP A CA 1
ATOM 607 C C . ASP A 1 82 ? 11.623 -7.978 -6.519 1.00 93.50 82 ASP A C 1
ATOM 609 O O . ASP A 1 82 ? 11.544 -6.876 -7.082 1.00 93.50 82 ASP A O 1
ATOM 613 N N . ILE A 1 83 ? 11.394 -8.124 -5.214 1.00 95.31 83 ILE A N 1
ATOM 614 C CA . ILE A 1 83 ? 11.042 -7.038 -4.305 1.00 95.31 83 ILE A CA 1
ATOM 615 C C . ILE A 1 83 ? 11.876 -7.178 -3.034 1.00 95.31 83 ILE A C 1
ATOM 617 O O . ILE A 1 83 ? 11.742 -8.168 -2.314 1.00 95.31 83 ILE A O 1
ATOM 621 N N . SER A 1 84 ? 12.679 -6.160 -2.740 1.00 97.12 84 SER A N 1
ATOM 622 C CA . SER A 1 84 ? 13.394 -5.988 -1.479 1.00 97.12 84 SER A CA 1
ATOM 623 C C . SER A 1 84 ? 12.805 -4.801 -0.730 1.00 97.12 84 SER A C 1
ATOM 625 O O . SER A 1 84 ? 12.754 -3.683 -1.245 1.00 97.12 84 SER A O 1
ATOM 627 N N . LEU A 1 85 ? 12.310 -5.045 0.478 1.00 97.75 85 LEU A N 1
ATOM 628 C CA . LEU A 1 85 ? 11.663 -4.050 1.321 1.00 97.75 85 LEU A CA 1
ATOM 629 C C . LEU A 1 85 ? 12.392 -3.956 2.656 1.00 97.75 85 LEU A C 1
ATOM 631 O O . LEU A 1 85 ? 12.557 -4.963 3.344 1.00 97.75 85 LEU A O 1
ATOM 635 N N . LYS A 1 86 ? 12.725 -2.732 3.062 1.00 98.00 86 LYS A N 1
ATOM 636 C CA . LYS A 1 86 ? 13.155 -2.400 4.421 1.00 98.00 86 LYS A CA 1
ATOM 637 C C . LYS A 1 86 ? 12.369 -1.189 4.908 1.00 98.00 86 LYS A C 1
ATOM 639 O O . LYS A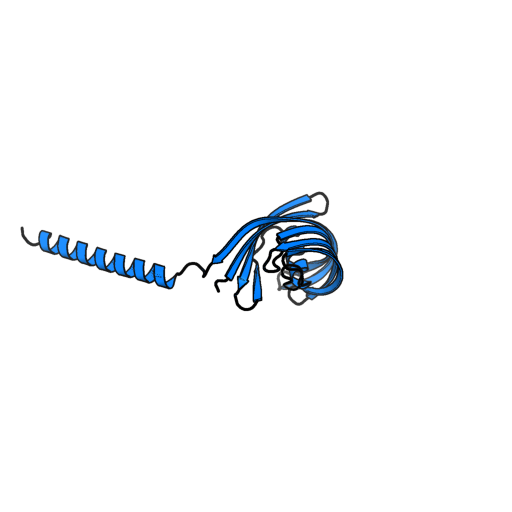 1 86 ? 12.613 -0.074 4.456 1.00 98.00 86 LYS A O 1
ATOM 644 N N . ALA A 1 87 ? 11.427 -1.402 5.817 1.00 97.62 87 ALA A N 1
ATOM 645 C CA . ALA A 1 87 ? 10.506 -0.361 6.261 1.00 97.62 87 ALA A CA 1
ATOM 646 C C . ALA A 1 87 ? 10.122 -0.510 7.734 1.00 97.62 87 ALA A C 1
ATOM 648 O O . ALA A 1 87 ? 10.195 -1.600 8.294 1.00 97.62 87 ALA A O 1
ATOM 649 N N . SER A 1 88 ? 9.683 0.586 8.341 1.00 98.00 88 SER A N 1
ATOM 650 C CA . SER A 1 88 ? 8.982 0.603 9.623 1.00 98.00 88 SER A CA 1
ATOM 651 C C . SER A 1 88 ? 7.533 0.997 9.369 1.00 98.00 88 SER A C 1
ATOM 653 O O . SER A 1 88 ? 7.286 2.028 8.743 1.00 98.00 88 SER A O 1
ATOM 655 N N . PHE A 1 89 ? 6.590 0.175 9.823 1.00 98.06 89 PHE A N 1
ATOM 656 C CA . PHE A 1 89 ? 5.157 0.402 9.659 1.00 98.06 89 PHE A CA 1
ATOM 657 C C . PHE A 1 89 ? 4.457 0.427 11.009 1.00 98.06 89 PHE A C 1
ATOM 659 O O . PHE A 1 89 ? 4.682 -0.452 11.834 1.00 98.06 89 PHE A O 1
ATOM 666 N N . SER A 1 90 ? 3.579 1.403 11.196 1.00 97.81 90 SER A N 1
ATOM 667 C CA . SER A 1 90 ? 2.571 1.441 12.250 1.00 97.81 90 SER A CA 1
ATOM 668 C C . SER A 1 90 ? 1.238 0.976 11.674 1.00 97.81 90 SER A C 1
ATOM 670 O O . SER A 1 90 ? 0.849 1.417 10.588 1.00 97.81 90 SER A O 1
ATOM 672 N N . TYR A 1 91 ? 0.543 0.100 12.391 1.00 96.75 91 TYR A N 1
ATOM 673 C CA . TYR A 1 91 ? -0.776 -0.407 12.026 1.00 96.75 91 TYR A CA 1
ATOM 674 C C . TYR A 1 91 ? -1.829 0.069 13.022 1.00 96.75 91 TYR A C 1
ATOM 676 O O . TYR A 1 91 ? -1.587 0.129 14.228 1.00 96.75 91 TYR A O 1
ATOM 684 N N . ASP A 1 92 ? -3.026 0.363 12.524 1.00 94.19 92 ASP A N 1
ATOM 685 C CA . ASP A 1 92 ? -4.154 0.719 13.377 1.00 94.19 92 ASP A CA 1
ATOM 686 C C . ASP A 1 92 ? -4.733 -0.500 14.112 1.00 94.19 92 ASP A 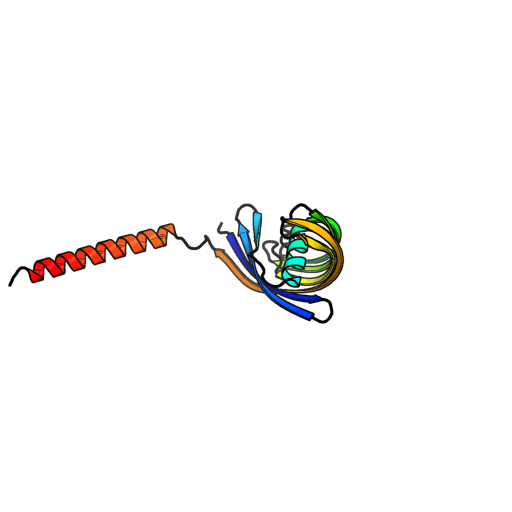C 1
ATOM 688 O O . ASP A 1 92 ? -4.314 -1.644 13.923 1.00 94.19 92 ASP A O 1
ATOM 692 N N . GLN A 1 93 ? -5.733 -0.257 14.959 1.00 93.12 93 GLN A N 1
ATOM 693 C CA . GLN A 1 93 ? -6.421 -1.290 15.740 1.00 93.12 93 GLN A CA 1
ATOM 694 C C . GLN A 1 93 ? -7.098 -2.387 14.900 1.00 93.12 93 GLN A C 1
ATOM 696 O O . GLN A 1 93 ? -7.466 -3.428 15.440 1.00 93.12 93 GLN A O 1
ATOM 701 N N . TYR A 1 94 ? -7.283 -2.168 13.597 1.00 91.19 94 TYR A N 1
ATOM 702 C CA . TYR A 1 94 ? -7.848 -3.147 12.674 1.00 91.19 94 TYR A CA 1
ATOM 703 C C . TYR A 1 94 ? -6.766 -3.902 11.896 1.00 91.19 94 TYR A C 1
ATOM 705 O O . TYR A 1 94 ? -7.095 -4.828 11.159 1.00 91.19 94 TYR A O 1
ATOM 713 N N . GLY A 1 95 ? -5.490 -3.536 12.056 1.00 92.69 95 GLY A N 1
ATOM 714 C CA . GLY A 1 95 ? -4.367 -4.097 11.312 1.00 92.69 95 GLY A CA 1
ATOM 715 C C . GLY A 1 95 ? -4.158 -3.452 9.944 1.00 92.69 95 GLY A C 1
ATOM 716 O O . GLY A 1 95 ? -3.403 -3.992 9.139 1.00 92.69 95 GLY A O 1
ATOM 717 N N . LEU A 1 96 ? -4.819 -2.331 9.633 1.00 94.56 96 LEU A N 1
ATOM 718 C CA . LEU A 1 96 ? -4.549 -1.574 8.410 1.00 94.56 96 LEU A CA 1
ATOM 719 C C . LEU A 1 96 ? -3.353 -0.655 8.618 1.00 94.56 96 LEU A C 1
ATOM 721 O O . LEU A 1 96 ? -3.169 -0.085 9.693 1.00 94.56 96 LEU A O 1
ATOM 725 N N . LEU A 1 97 ? -2.550 -0.498 7.567 1.00 96.06 97 LEU A N 1
ATOM 726 C CA . LEU A 1 97 ? -1.426 0.424 7.573 1.00 96.06 97 LEU A CA 1
ATOM 727 C C . LEU A 1 97 ? -1.894 1.830 7.973 1.00 96.06 97 LEU A C 1
ATOM 729 O O . LEU A 1 97 ? -2.889 2.342 7.458 1.00 96.06 97 LEU A O 1
ATOM 733 N N . ASP A 1 98 ? -1.190 2.426 8.925 1.00 95.94 98 ASP A N 1
ATOM 734 C CA . ASP A 1 98 ? -1.505 3.728 9.504 1.00 95.94 98 ASP A CA 1
ATOM 735 C C . ASP A 1 98 ? -0.442 4.772 9.181 1.00 95.94 98 ASP A C 1
ATOM 737 O O . ASP A 1 98 ? -0.730 5.878 8.728 1.00 95.94 98 ASP A O 1
ATOM 741 N N . SER A 1 99 ? 0.816 4.399 9.344 1.00 97.06 99 SER A N 1
ATOM 742 C CA . SER A 1 99 ? 1.936 5.213 8.901 1.00 97.06 99 SER A CA 1
ATOM 743 C C . SER A 1 99 ? 3.155 4.341 8.676 1.00 97.06 99 SER A C 1
ATOM 745 O O . SER A 1 99 ? 3.204 3.183 9.091 1.00 97.06 99 SER A O 1
ATOM 747 N N . GLY A 1 100 ? 4.154 4.875 7.993 1.00 97.19 100 GLY A N 1
ATOM 748 C CA . GLY A 1 100 ? 5.413 4.175 7.846 1.00 97.19 100 GLY A CA 1
ATOM 749 C C . GLY A 1 100 ? 6.408 4.896 6.973 1.00 97.19 100 GLY A C 1
ATOM 750 O O . GLY A 1 100 ? 6.083 5.833 6.247 1.00 97.19 100 GLY A O 1
ATOM 751 N N . THR A 1 101 ? 7.646 4.442 7.051 1.00 97.88 101 THR A N 1
ATOM 752 C CA . THR A 1 101 ? 8.745 4.939 6.231 1.00 97.88 101 THR A CA 1
ATOM 753 C C . THR A 1 101 ? 9.636 3.782 5.839 1.00 97.88 101 THR A C 1
ATOM 755 O O . THR A 1 101 ? 9.785 2.808 6.583 1.00 97.88 101 THR A O 1
ATOM 758 N N . GLY A 1 102 ? 10.233 3.856 4.657 1.00 97.25 102 GLY A N 1
ATOM 759 C CA . GLY A 1 102 ? 11.101 2.781 4.219 1.00 97.25 102 GLY A CA 1
ATOM 760 C C . GLY A 1 102 ? 11.738 2.987 2.866 1.00 97.25 102 GLY A C 1
ATOM 761 O O . GLY A 1 102 ? 11.583 4.014 2.206 1.00 97.25 102 GLY A O 1
ATOM 762 N N . PHE A 1 103 ? 12.458 1.945 2.480 1.00 97.12 103 PHE A N 1
ATOM 763 C CA . PHE A 1 103 ? 13.115 1.797 1.200 1.00 97.12 103 PHE A CA 1
ATOM 764 C C . PHE A 1 103 ? 12.603 0.529 0.530 1.00 97.12 103 PHE A C 1
ATOM 766 O O . PHE A 1 103 ? 12.462 -0.521 1.165 1.00 97.12 103 PHE A O 1
ATOM 773 N N . LEU A 1 104 ? 12.321 0.647 -0.758 1.00 96.94 104 LEU A N 1
ATOM 774 C CA . LEU A 1 104 ? 11.851 -0.428 -1.609 1.00 96.94 104 LEU A CA 1
ATOM 775 C C . LEU A 1 104 ? 12.742 -0.485 -2.847 1.00 96.94 104 LEU A C 1
ATOM 777 O O . LEU A 1 104 ? 12.778 0.470 -3.617 1.00 96.94 104 LEU A O 1
ATOM 781 N N . THR A 1 105 ? 13.401 -1.611 -3.072 1.00 96.19 105 THR A N 1
ATOM 782 C CA . THR A 1 105 ? 14.098 -1.902 -4.327 1.00 96.19 105 THR A CA 1
ATOM 783 C C . THR A 1 105 ? 13.303 -2.960 -5.078 1.00 96.19 105 THR A C 1
ATOM 785 O O . THR A 1 105 ? 12.935 -3.986 -4.508 1.00 96.19 105 THR A O 1
ATOM 788 N N . THR A 1 106 ? 12.978 -2.716 -6.344 1.00 94.88 106 THR A N 1
ATOM 789 C CA . THR A 1 106 ? 12.166 -3.649 -7.132 1.00 94.88 106 THR A CA 1
ATOM 790 C C . THR A 1 106 ? 12.502 -3.589 -8.610 1.00 94.88 106 THR A C 1
ATOM 792 O O . THR A 1 106 ? 12.941 -2.561 -9.127 1.00 94.88 106 THR A O 1
ATOM 795 N N . GLU A 1 107 ? 12.248 -4.696 -9.296 1.00 90.81 107 GLU A N 1
ATOM 796 C CA . GLU A 1 107 ? 12.248 -4.732 -10.750 1.00 90.81 107 GLU A CA 1
ATOM 797 C C . GLU A 1 107 ? 11.090 -3.896 -11.323 1.00 90.81 107 GLU A C 1
ATOM 799 O O . GLU A 1 107 ? 9.918 -4.013 -10.926 1.00 90.81 107 GLU A O 1
ATOM 804 N N . VAL A 1 108 ? 11.424 -3.040 -12.287 1.00 83.06 108 VAL A N 1
ATOM 805 C CA . VAL A 1 108 ? 10.467 -2.214 -13.023 1.00 83.06 108 VAL A CA 1
ATOM 806 C C . VAL A 1 108 ? 10.065 -2.929 -14.301 1.00 83.06 108 VAL A C 1
ATOM 808 O O . VAL A 1 108 ? 10.897 -3.465 -15.036 1.00 83.06 108 VAL A O 1
ATOM 811 N N . LEU A 1 109 ? 8.761 -2.924 -14.561 1.00 83.69 109 LEU A N 1
ATOM 812 C CA . LEU A 1 109 ? 8.178 -3.508 -15.757 1.00 83.69 109 LEU A CA 1
ATOM 813 C C . LEU A 1 109 ? 8.047 -2.434 -16.835 1.00 83.69 109 LEU A C 1
ATOM 815 O O . LEU A 1 109 ? 7.442 -1.390 -16.589 1.00 83.69 109 LEU A O 1
ATOM 819 N N . ALA A 1 110 ? 8.566 -2.717 -18.024 1.00 80.12 110 ALA A N 1
ATOM 820 C CA . ALA A 1 110 ? 8.220 -1.998 -19.240 1.00 80.12 110 ALA A CA 1
ATOM 821 C C . ALA A 1 110 ? 7.178 -2.825 -19.993 1.00 80.12 110 ALA A C 1
ATOM 823 O O . ALA A 1 110 ? 7.400 -4.008 -20.251 1.00 80.12 110 ALA A O 1
ATOM 824 N N . CYS A 1 111 ? 6.037 -2.212 -20.300 1.00 79.56 111 CYS A N 1
ATOM 825 C CA . CYS A 1 111 ? 4.962 -2.857 -21.043 1.00 79.56 111 CYS A CA 1
ATOM 826 C C . CYS A 1 111 ? 4.900 -2.296 -22.459 1.00 79.56 111 CYS A C 1
ATOM 828 O O . CYS A 1 111 ? 4.979 -1.080 -22.649 1.00 79.56 111 CYS A O 1
ATOM 830 N N . ASP A 1 112 ? 4.754 -3.179 -23.439 1.00 80.62 112 ASP A N 1
ATOM 831 C CA . ASP A 1 112 ? 4.507 -2.786 -24.818 1.00 80.62 112 ASP A CA 1
ATOM 832 C C . ASP A 1 112 ? 3.036 -2.350 -25.028 1.00 80.62 112 ASP A C 1
ATOM 834 O O . ASP A 1 112 ? 2.179 -2.576 -24.162 1.00 80.62 112 ASP A O 1
ATOM 838 N N . PRO A 1 113 ? 2.703 -1.722 -26.173 1.00 77.19 113 PRO A N 1
ATOM 839 C CA . PRO A 1 113 ? 1.327 -1.327 -26.486 1.00 77.19 113 PRO A CA 1
ATOM 840 C C . PRO A 1 113 ? 0.335 -2.496 -26.593 1.00 77.19 113 PRO A C 1
ATOM 842 O O . PRO A 1 113 ? -0.872 -2.268 -26.578 1.00 77.19 113 PRO A O 1
ATOM 845 N N . TYR A 1 114 ? 0.825 -3.732 -26.719 1.00 79.38 114 TYR A N 1
ATOM 846 C CA . TYR A 1 114 ? 0.021 -4.949 -26.840 1.00 79.38 114 TYR A CA 1
ATOM 847 C C . TYR A 1 114 ? -0.238 -5.621 -25.480 1.00 79.38 114 TYR A C 1
ATOM 849 O O . TYR A 1 114 ? -0.956 -6.619 -25.416 1.00 79.38 114 TYR A O 1
ATOM 857 N N . GLY A 1 115 ? 0.287 -5.052 -24.388 1.00 72.88 115 GLY A N 1
ATOM 858 C CA . GLY A 1 115 ? 0.054 -5.492 -23.014 1.00 72.88 115 GLY A CA 1
ATOM 859 C C . GLY A 1 115 ? 1.069 -6.506 -22.483 1.00 72.88 115 GLY A C 1
ATOM 860 O O . GLY A 1 115 ? 0.900 -6.989 -21.362 1.00 72.88 115 GLY A O 1
ATOM 861 N N . TYR A 1 116 ? 2.129 -6.821 -23.232 1.00 78.69 116 TYR A N 1
ATOM 862 C CA . TYR A 1 116 ? 3.207 -7.672 -22.737 1.00 78.69 116 TYR A CA 1
ATOM 863 C C . TYR A 1 116 ? 4.184 -6.843 -21.911 1.00 78.69 116 TYR A C 1
ATOM 865 O O . TYR A 1 116 ? 4.773 -5.879 -22.394 1.00 78.69 116 TYR A O 1
ATOM 873 N N . CYS A 1 117 ? 4.363 -7.234 -20.652 1.00 80.56 117 CYS A N 1
ATOM 874 C CA . CYS A 1 117 ? 5.272 -6.572 -19.727 1.00 80.56 117 CYS A CA 1
ATOM 875 C C . CYS A 1 117 ? 6.512 -7.433 -19.477 1.00 80.56 117 CYS A C 1
ATOM 877 O O . CYS A 1 117 ? 6.398 -8.609 -19.128 1.00 80.56 117 CYS A O 1
ATOM 879 N N . SER A 1 118 ? 7.695 -6.835 -19.595 1.00 81.31 118 SER A N 1
ATOM 880 C CA . SER A 1 118 ? 8.980 -7.461 -19.271 1.00 81.31 118 SER A CA 1
ATOM 881 C C . SER A 1 118 ? 9.760 -6.630 -18.259 1.00 81.31 118 SER A C 1
ATOM 883 O O . SER A 1 118 ? 9.594 -5.412 -18.178 1.00 81.31 118 SER A O 1
ATOM 885 N N . VAL A 1 119 ? 10.639 -7.282 -17.499 1.00 84.12 119 VAL A N 1
ATOM 886 C CA . VAL A 1 119 ? 11.567 -6.590 -16.596 1.00 84.12 119 VAL A CA 1
ATOM 887 C C . VAL A 1 119 ? 12.543 -5.755 -17.425 1.00 84.12 119 VAL A C 1
ATOM 889 O O . VAL A 1 119 ? 13.214 -6.281 -18.308 1.00 84.12 119 VAL A O 1
ATOM 892 N N . SER A 1 120 ? 12.601 -4.453 -17.145 1.00 83.31 120 SER A N 1
ATOM 893 C CA . SER A 1 120 ? 13.464 -3.496 -17.851 1.00 83.31 120 SER A CA 1
ATOM 894 C C . SER A 1 120 ? 14.676 -3.055 -17.028 1.00 83.31 120 SER A C 1
ATOM 896 O O . SER A 1 120 ? 15.603 -2.471 -17.583 1.00 83.31 120 SER A O 1
ATOM 898 N N . GLY A 1 121 ? 14.667 -3.292 -15.717 1.00 87.62 121 GLY A N 1
ATOM 899 C CA . GLY A 1 121 ? 15.715 -2.854 -14.801 1.00 87.62 121 GLY A CA 1
ATOM 900 C C . GLY A 1 121 ? 15.252 -2.885 -13.349 1.00 87.62 121 GLY A C 1
ATOM 901 O O . GLY A 1 121 ? 14.141 -3.331 -13.058 1.00 87.62 121 GLY A O 1
ATOM 902 N N . THR A 1 122 ? 16.098 -2.382 -12.454 1.00 91.75 122 THR A N 1
ATOM 903 C CA . THR A 1 122 ? 15.847 -2.346 -11.009 1.00 91.75 122 THR A CA 1
ATOM 904 C C . THR A 1 122 ? 15.912 -0.914 -10.512 1.00 91.75 122 THR A C 1
ATOM 906 O O . THR A 1 122 ? 16.933 -0.253 -10.690 1.00 91.75 122 THR A O 1
ATOM 909 N N . ASN A 1 123 ? 14.857 -0.469 -9.831 1.00 93.50 123 ASN A N 1
ATOM 91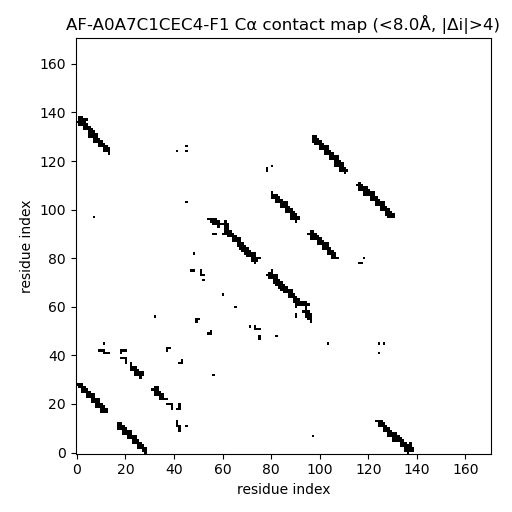0 C CA . ASN A 1 123 ? 14.780 0.872 -9.261 1.00 93.50 123 ASN A CA 1
ATOM 911 C C . ASN A 1 123 ? 14.633 0.805 -7.742 1.00 93.50 123 ASN A C 1
ATOM 913 O O . ASN A 1 123 ? 14.041 -0.128 -7.190 1.00 93.50 123 ASN A O 1
ATOM 917 N N . SER A 1 124 ? 15.157 1.832 -7.078 1.00 94.75 124 SER A N 1
ATOM 918 C CA . SER A 1 124 ? 15.022 2.038 -5.639 1.00 94.75 124 SER A CA 1
ATOM 919 C C . SER A 1 124 ? 14.145 3.253 -5.367 1.00 94.75 124 SER A C 1
ATOM 921 O O . SER A 1 124 ? 14.312 4.306 -5.983 1.00 94.75 124 SER A O 1
ATOM 923 N N . TYR A 1 125 ? 13.233 3.094 -4.416 1.00 96.38 125 TYR A N 1
ATOM 924 C CA . TYR A 1 125 ? 12.260 4.087 -3.994 1.00 96.38 125 TYR A CA 1
ATOM 925 C C . TYR A 1 125 ? 12.396 4.294 -2.491 1.00 96.38 125 TYR A C 1
ATOM 927 O O . TYR A 1 125 ? 12.348 3.332 -1.720 1.00 96.38 125 TYR A O 1
ATOM 935 N N . GLN A 1 126 ? 12.529 5.544 -2.068 1.00 97.38 126 GLN A N 1
ATOM 936 C CA . GLN A 1 126 ? 12.313 5.919 -0.676 1.00 97.38 126 GLN A CA 1
ATOM 937 C C . GLN A 1 126 ? 10.864 6.366 -0.533 1.00 97.38 126 GLN A C 1
ATOM 939 O O . GLN A 1 126 ? 10.360 7.083 -1.393 1.00 97.38 126 GLN A O 1
ATOM 944 N N . PHE A 1 127 ? 10.181 5.951 0.528 1.00 97.38 127 PHE A N 1
ATOM 945 C CA . PHE A 1 127 ? 8.791 6.336 0.724 1.00 97.38 127 PHE A CA 1
ATOM 946 C C . PHE A 1 127 ? 8.475 6.673 2.178 1.00 97.38 127 PHE A C 1
ATOM 948 O O . PHE A 1 127 ? 9.081 6.145 3.116 1.00 97.38 127 PHE A O 1
ATOM 955 N N . SER A 1 128 ? 7.475 7.529 2.350 1.00 97.44 128 SER A N 1
ATOM 956 C CA . SER A 1 128 ? 6.758 7.732 3.599 1.00 97.44 128 SER A CA 1
ATOM 957 C C . SER A 1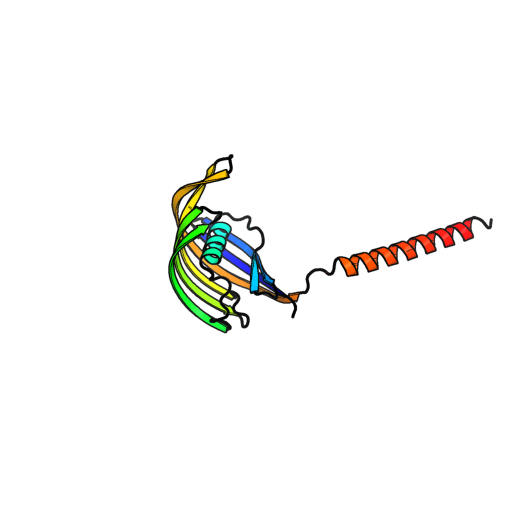 128 ? 5.259 7.666 3.346 1.00 97.44 128 SER A C 1
ATOM 959 O O . SER A 1 128 ? 4.774 7.989 2.264 1.00 97.44 128 SER A O 1
ATOM 961 N N . VAL A 1 129 ? 4.525 7.200 4.345 1.00 96.88 129 VAL A N 1
ATOM 962 C CA . VAL A 1 129 ? 3.073 7.099 4.312 1.00 96.88 129 VAL A CA 1
ATOM 963 C C . VAL A 1 129 ? 2.506 7.547 5.645 1.00 96.88 129 VAL A C 1
ATOM 965 O O . VAL A 1 129 ? 3.046 7.214 6.703 1.00 96.88 129 VAL A O 1
ATOM 968 N N . SER A 1 130 ? 1.410 8.290 5.591 1.00 96.06 130 SER A N 1
ATOM 969 C CA . SER A 1 130 ? 0.667 8.737 6.763 1.00 96.06 130 SER A CA 1
ATOM 970 C C . SER A 1 130 ? -0.826 8.736 6.484 1.00 96.06 130 SER A C 1
ATOM 972 O O . SER A 1 130 ? -1.261 9.071 5.384 1.00 96.06 130 SER A O 1
ATOM 974 N N . THR A 1 131 ? -1.608 8.382 7.495 1.00 93.19 131 THR A N 1
ATOM 975 C CA . THR A 1 131 ? -3.067 8.461 7.439 1.00 93.19 131 THR A CA 1
ATOM 976 C C . THR A 1 131 ? -3.518 9.906 7.507 1.00 93.19 131 THR A C 1
ATOM 978 O O . THR A 1 131 ? -3.084 10.647 8.386 1.00 93.19 131 THR A O 1
ATOM 981 N N . GLU A 1 132 ? -4.407 10.282 6.596 1.00 88.38 132 GLU A N 1
ATOM 982 C CA . GLU A 1 132 ? -5.134 11.549 6.660 1.00 88.38 132 GLU A CA 1
ATOM 983 C C . GLU A 1 132 ? -6.471 11.351 7.364 1.00 88.38 132 GLU A C 1
ATOM 985 O O . GLU A 1 132 ? -6.801 12.083 8.287 1.00 88.38 132 GLU A O 1
ATOM 990 N N . GLU A 1 133 ? -7.218 10.322 6.960 1.00 84.12 133 GLU A N 1
ATOM 991 C CA . GLU A 1 133 ? -8.578 10.089 7.436 1.00 84.12 133 GLU A CA 1
ATOM 992 C C . GLU A 1 133 ? -8.872 8.594 7.576 1.00 84.12 133 GLU A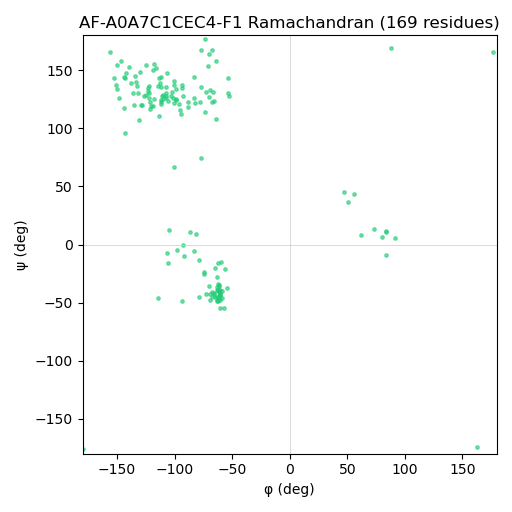 C 1
ATOM 994 O O . GLU A 1 133 ? -8.441 7.771 6.764 1.00 84.12 133 GLU A O 1
ATOM 999 N N . THR A 1 134 ? -9.654 8.232 8.597 1.00 85.38 134 THR A N 1
ATOM 1000 C CA . THR A 1 134 ? -10.145 6.860 8.803 1.00 85.38 134 THR A CA 1
ATOM 1001 C C . THR A 1 134 ? -11.650 6.868 9.023 1.00 85.38 134 THR A C 1
ATOM 1003 O O . THR A 1 134 ? -12.154 7.435 9.987 1.00 85.38 134 THR A O 1
ATOM 1006 N N . ILE A 1 135 ? -12.375 6.178 8.147 1.00 83.12 135 ILE A N 1
ATOM 1007 C CA . ILE A 1 135 ? -13.833 6.085 8.155 1.00 83.12 135 ILE A CA 1
ATOM 1008 C C . ILE A 1 135 ? -14.223 4.644 8.480 1.00 83.12 135 ILE A C 1
ATOM 1010 O O . ILE A 1 135 ? -14.048 3.725 7.675 1.00 83.12 135 ILE A O 1
ATOM 1014 N N . VAL A 1 136 ? -14.787 4.439 9.667 1.00 79.75 136 VAL A N 1
ATOM 1015 C CA . VAL A 1 136 ? -15.240 3.125 10.141 1.00 79.75 136 VAL A CA 1
ATOM 1016 C C . VAL A 1 136 ? -16.748 3.002 9.963 1.00 79.75 136 VAL A C 1
ATOM 1018 O O . VAL A 1 136 ? -17.502 3.920 10.271 1.00 79.75 136 VAL A O 1
ATOM 1021 N N . GLY A 1 137 ? -17.210 1.842 9.496 1.00 67.94 137 GLY A N 1
ATOM 1022 C CA . GLY A 1 137 ? -18.642 1.570 9.383 1.00 67.94 137 GLY A CA 1
ATOM 1023 C C . GLY A 1 137 ? -19.274 2.118 8.105 1.00 67.94 137 GLY A C 1
ATOM 1024 O O . GLY A 1 137 ? -20.498 2.073 7.975 1.00 67.94 137 GLY A O 1
ATOM 1025 N N . PHE A 1 138 ? -18.461 2.564 7.141 1.00 60.31 138 PHE A N 1
ATOM 1026 C CA . PHE A 1 138 ? -18.940 2.961 5.824 1.00 60.31 138 PHE A CA 1
ATOM 1027 C C . PHE A 1 138 ? -19.544 1.735 5.124 1.00 60.31 138 PHE A C 1
ATOM 1029 O O . PHE A 1 138 ? -18.843 0.801 4.728 1.00 60.31 138 PHE A O 1
ATOM 1036 N N . LYS A 1 139 ? -20.874 1.711 5.002 1.00 55.16 139 LYS A N 1
ATOM 1037 C CA . LYS A 1 139 ? -21.623 0.670 4.276 1.00 55.16 139 LYS A CA 1
ATOM 1038 C C . LYS A 1 139 ? -21.651 0.905 2.755 1.00 55.16 139 LYS A C 1
ATOM 1040 O O . LYS A 1 139 ? -22.348 0.184 2.050 1.00 55.16 139 LYS A O 1
ATOM 1045 N N . GLY A 1 140 ? -20.876 1.869 2.252 1.00 55.47 140 GLY A N 1
ATOM 1046 C CA . GLY A 1 140 ? -21.022 2.405 0.901 1.00 55.47 140 GLY A CA 1
ATOM 1047 C C . GLY A 1 140 ? -22.027 3.558 0.867 1.00 55.47 140 GLY A C 1
ATOM 1048 O O . GLY A 1 140 ? -22.749 3.797 1.834 1.00 55.47 140 GLY A O 1
ATOM 1049 N N . ILE A 1 141 ? -22.083 4.267 -0.261 1.00 58.88 141 ILE A N 1
ATOM 1050 C CA . ILE A 1 141 ? -23.200 5.166 -0.567 1.00 58.88 141 ILE A CA 1
ATOM 1051 C C . ILE A 1 141 ? -24.427 4.265 -0.782 1.00 58.88 141 ILE A C 1
ATOM 1053 O O . ILE A 1 141 ? -24.359 3.383 -1.643 1.00 58.88 141 ILE A O 1
ATOM 1057 N N . PRO A 1 142 ? -25.536 4.421 -0.039 1.00 57.94 142 PRO A N 1
ATOM 1058 C CA . PRO A 1 142 ? -26.699 3.559 -0.194 1.00 57.94 142 PRO A CA 1
ATOM 1059 C C . PRO A 1 142 ? -27.484 3.965 -1.450 1.00 57.94 142 PRO A C 1
ATOM 1061 O O . PRO A 1 142 ? -28.538 4.590 -1.383 1.00 57.94 142 PRO A O 1
ATOM 1064 N N . ILE A 1 143 ? -26.952 3.622 -2.628 1.00 66.81 143 ILE A N 1
ATOM 1065 C CA . ILE A 1 143 ? -27.504 4.001 -3.941 1.00 66.81 143 ILE A CA 1
ATOM 1066 C C . ILE A 1 143 ? -28.977 3.580 -4.061 1.00 66.81 143 ILE A C 1
ATOM 1068 O O . ILE A 1 143 ? -29.796 4.321 -4.600 1.00 66.81 143 ILE A O 1
ATOM 1072 N N . VAL A 1 144 ? -29.341 2.415 -3.517 1.00 68.12 144 VAL A N 1
ATOM 1073 C CA . VAL A 1 144 ? -30.728 1.920 -3.514 1.00 68.12 144 VAL A CA 1
ATOM 1074 C C . VAL A 1 144 ? -31.640 2.803 -2.652 1.00 68.12 144 VAL A C 1
ATOM 1076 O O . VAL A 1 144 ? -32.730 3.160 -3.078 1.00 68.12 144 VAL A O 1
ATOM 1079 N N . GLU A 1 145 ? -31.194 3.227 -1.472 1.00 71.19 145 GLU A N 1
ATOM 1080 C CA . GLU A 1 145 ? -31.992 4.102 -0.600 1.00 71.19 145 GLU A CA 1
ATOM 1081 C C . GLU A 1 145 ? -32.132 5.502 -1.213 1.00 71.19 145 GLU A C 1
ATOM 1083 O O . GLU A 1 145 ? -33.230 6.055 -1.267 1.00 71.19 145 GLU A O 1
ATOM 1088 N N . LEU A 1 146 ? -31.039 6.041 -1.765 1.00 78.31 146 LEU A N 1
ATOM 1089 C CA . LEU A 1 146 ? -31.042 7.326 -2.467 1.00 78.31 146 LEU A CA 1
ATOM 1090 C C . LEU A 1 146 ? -31.942 7.307 -3.711 1.00 78.31 146 LEU A C 1
ATOM 1092 O O . LEU A 1 146 ? -32.656 8.276 -3.965 1.00 78.31 146 LEU A O 1
ATOM 1096 N N . SER A 1 147 ? -31.953 6.209 -4.469 1.00 75.62 147 SER A N 1
ATOM 1097 C CA . SER A 1 147 ? -32.823 6.067 -5.644 1.00 75.62 147 SER A CA 1
ATOM 1098 C C . SER A 1 147 ? -34.301 5.935 -5.273 1.00 75.62 147 SER A C 1
ATOM 1100 O O . SER A 1 147 ? -35.137 6.517 -5.961 1.00 75.62 147 SER A O 1
ATOM 1102 N N . ILE A 1 148 ? -34.639 5.273 -4.160 1.00 83.38 148 ILE A N 1
ATOM 1103 C CA . ILE A 1 148 ? -36.016 5.246 -3.637 1.00 83.38 148 ILE A CA 1
ATOM 1104 C C . ILE A 1 148 ? -36.472 6.657 -3.249 1.00 83.38 148 ILE A C 1
ATOM 1106 O O . ILE A 1 148 ? -37.570 7.069 -3.621 1.00 83.38 148 ILE A O 1
ATOM 1110 N N . ILE A 1 149 ? -35.630 7.425 -2.551 1.00 84.69 149 ILE A N 1
ATOM 1111 C CA . ILE A 1 149 ? -35.950 8.809 -2.169 1.00 84.69 149 ILE A CA 1
ATOM 1112 C C . ILE A 1 149 ? -36.160 9.678 -3.417 1.00 84.69 149 ILE A C 1
ATOM 1114 O O . ILE A 1 149 ? -37.154 10.401 -3.501 1.00 84.69 149 ILE A O 1
ATOM 1118 N N . ALA A 1 150 ? -35.274 9.573 -4.411 1.00 87.00 150 ALA A N 1
ATOM 1119 C CA . ALA A 1 150 ? -35.399 10.299 -5.674 1.00 87.00 150 ALA A CA 1
ATOM 1120 C C . ALA A 1 150 ? -36.676 9.918 -6.445 1.00 87.00 150 ALA A C 1
ATOM 1122 O O . ALA A 1 150 ? -37.359 10.788 -6.992 1.00 87.00 150 ALA A O 1
ATOM 1123 N N . PHE A 1 151 ? -37.040 8.633 -6.452 1.00 90.81 151 PHE A N 1
ATOM 1124 C CA . PHE A 1 151 ? -38.284 8.158 -7.054 1.00 90.81 151 PHE A CA 1
ATOM 1125 C C . PHE A 1 151 ? -39.514 8.742 -6.349 1.00 90.81 151 PHE A C 1
ATOM 1127 O O . PHE A 1 151 ? -40.399 9.290 -7.005 1.00 90.81 151 PHE A O 1
ATOM 1134 N N . VAL A 1 152 ? -39.550 8.704 -5.015 1.00 92.56 152 VAL A N 1
ATOM 1135 C CA . VAL A 1 152 ? -40.654 9.267 -4.222 1.00 92.56 152 VAL A CA 1
ATOM 1136 C C . VAL A 1 152 ? -40.787 10.773 -4.455 1.00 92.56 152 VAL A C 1
ATOM 1138 O O . VAL A 1 152 ? -41.888 11.258 -4.713 1.00 92.56 152 VAL A O 1
ATOM 1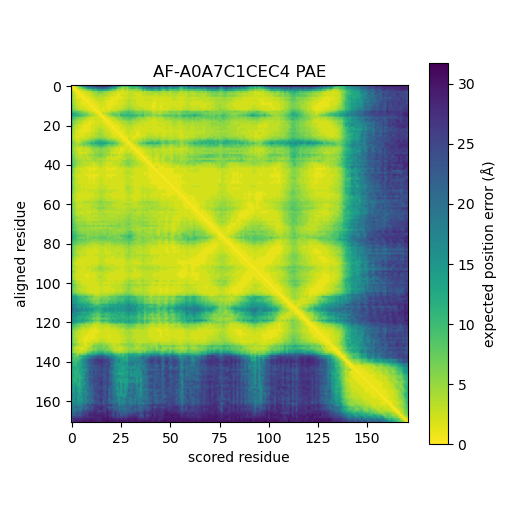141 N N . ALA A 1 153 ? -39.675 11.512 -4.443 1.00 89.94 153 ALA A N 1
ATOM 1142 C CA . ALA A 1 153 ? -39.665 12.942 -4.747 1.00 89.94 153 ALA A CA 1
ATOM 1143 C C . ALA A 1 153 ? -40.219 13.238 -6.153 1.00 89.94 153 ALA A C 1
ATOM 1145 O O . ALA A 1 153 ? -40.998 14.175 -6.328 1.00 89.94 153 ALA A O 1
ATOM 1146 N N . SER A 1 154 ? -39.885 12.398 -7.136 1.00 91.12 154 SER A N 1
ATOM 1147 C CA . SER A 1 154 ? -40.386 12.520 -8.510 1.00 91.12 154 SER A CA 1
ATOM 1148 C C . SER A 1 154 ? -41.897 12.278 -8.595 1.00 91.12 154 SER A C 1
ATOM 1150 O O . SER A 1 154 ? -42.604 13.033 -9.259 1.00 91.12 154 SER A O 1
ATOM 1152 N N . VAL A 1 155 ? -42.426 11.282 -7.875 1.00 92.62 155 VAL A N 1
ATOM 1153 C CA . VAL A 1 155 ? -43.878 11.031 -7.797 1.00 92.62 155 VAL A CA 1
ATOM 1154 C C . VAL A 1 155 ? -44.607 12.225 -7.178 1.00 92.62 155 VAL A C 1
ATOM 1156 O O . VAL A 1 155 ? -45.625 12.664 -7.715 1.00 92.62 155 VAL A O 1
ATOM 1159 N N . PHE A 1 156 ? -44.080 12.792 -6.089 1.00 91.50 156 PHE A N 1
ATOM 1160 C CA . PHE A 1 156 ? -44.658 13.992 -5.478 1.00 91.50 156 PHE A CA 1
ATOM 1161 C C . PHE A 1 156 ? -44.614 15.202 -6.414 1.00 91.50 156 PHE A C 1
ATOM 1163 O O . PHE A 1 156 ? -45.585 15.954 -6.484 1.00 91.50 156 PHE A O 1
ATOM 1170 N N . ALA A 1 157 ? -43.528 15.378 -7.169 1.00 90.50 157 ALA A N 1
ATOM 1171 C CA . ALA A 1 157 ? -43.430 16.437 -8.166 1.00 90.50 157 ALA A CA 1
ATOM 1172 C C . ALA A 1 157 ? -44.510 16.290 -9.252 1.00 90.50 157 ALA A C 1
ATOM 1174 O O . ALA A 1 157 ? -45.236 17.245 -9.520 1.00 90.50 157 ALA A O 1
ATOM 1175 N N . VAL A 1 158 ? -44.693 15.084 -9.804 1.00 88.69 158 VAL A N 1
ATOM 1176 C CA . VAL A 1 158 ? -45.743 14.801 -10.799 1.00 88.69 158 VAL A CA 1
ATOM 1177 C C . VAL A 1 158 ? -47.137 15.054 -10.225 1.00 88.69 158 VAL A C 1
ATOM 1179 O O . VAL A 1 158 ? -47.968 15.681 -10.878 1.00 88.69 158 VAL A O 1
ATOM 1182 N N . GLN A 1 159 ? -47.404 14.628 -8.988 1.00 89.44 159 GLN A N 1
ATOM 1183 C CA . GLN A 1 159 ? -48.685 14.901 -8.330 1.00 89.44 159 GLN A CA 1
ATOM 1184 C C . GLN A 1 159 ? -48.950 16.399 -8.160 1.00 89.44 159 GLN A C 1
ATOM 1186 O O . GLN A 1 159 ? -50.085 16.840 -8.343 1.00 89.44 159 GLN A O 1
ATOM 1191 N N . ASN A 1 160 ? -47.924 17.180 -7.821 1.00 86.75 160 ASN A N 1
ATOM 1192 C CA . ASN A 1 160 ? -48.051 18.628 -7.692 1.00 86.75 160 ASN A CA 1
ATOM 1193 C C . ASN A 1 160 ? -48.315 19.301 -9.045 1.00 86.75 160 ASN A C 1
ATOM 1195 O O . ASN A 1 160 ? -49.183 20.167 -9.111 1.00 86.75 160 ASN A O 1
ATOM 1199 N N . VAL A 1 161 ? -47.653 18.866 -10.122 1.00 85.00 161 VAL A N 1
ATOM 1200 C CA . VAL A 1 161 ? -47.918 19.364 -11.485 1.00 85.00 161 VAL A CA 1
ATOM 1201 C C . VAL A 1 161 ? -49.341 19.024 -11.927 1.00 85.00 161 VAL A C 1
ATOM 1203 O O . VAL A 1 161 ? -50.078 19.915 -12.328 1.00 85.00 161 VAL A O 1
ATOM 1206 N N . LEU A 1 162 ? -49.783 17.774 -11.766 1.00 80.69 162 LEU A N 1
ATOM 1207 C CA . LEU A 1 162 ? -51.148 17.366 -12.125 1.00 80.69 162 LEU A CA 1
ATOM 1208 C C . LEU A 1 162 ? -52.219 18.117 -11.322 1.00 80.69 162 LEU A C 1
ATOM 1210 O O 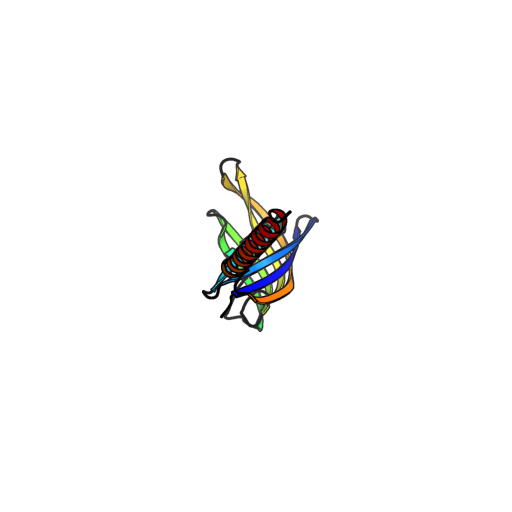. LEU A 1 162 ? -53.294 18.422 -11.837 1.00 80.69 162 LEU A O 1
ATOM 1214 N N . ARG A 1 163 ? -51.949 18.416 -10.044 1.00 78.75 163 ARG A N 1
ATOM 1215 C CA . ARG A 1 163 ? -52.822 19.287 -9.246 1.00 78.75 163 ARG A CA 1
ATOM 1216 C C . ARG A 1 163 ? -52.840 20.707 -9.803 1.00 78.75 163 ARG A C 1
ATOM 1218 O O . ARG A 1 163 ? -53.924 21.261 -9.929 1.00 78.75 163 ARG A O 1
ATOM 1225 N N . ALA A 1 164 ? -51.684 21.270 -10.148 1.00 71.75 164 ALA A N 1
ATOM 1226 C CA . ALA A 1 164 ? -51.596 22.598 -10.751 1.00 71.75 164 ALA A CA 1
ATOM 1227 C C . ALA A 1 164 ? -52.358 22.674 -12.087 1.00 71.75 164 ALA A C 1
ATOM 1229 O O . ALA A 1 164 ? -53.131 23.605 -12.286 1.00 71.75 164 ALA A O 1
ATOM 1230 N N . GLU A 1 165 ? -52.238 21.663 -12.952 1.00 70.62 165 GLU A N 1
ATOM 1231 C CA . GLU A 1 165 ? -52.994 21.584 -14.210 1.00 70.62 165 GLU A CA 1
ATOM 1232 C C . GLU A 1 165 ? -54.507 21.504 -13.982 1.00 70.62 165 GLU A C 1
ATOM 1234 O O . GLU A 1 165 ? -55.270 22.161 -14.683 1.00 70.62 165 GLU A O 1
ATOM 1239 N N . ARG A 1 166 ? -54.971 20.764 -12.964 1.00 60.84 166 ARG A N 1
ATOM 1240 C CA . ARG A 1 166 ? -56.404 20.736 -12.617 1.00 60.84 166 ARG A CA 1
ATOM 1241 C C . ARG A 1 166 ? -56.942 22.095 -12.179 1.00 60.84 166 ARG A C 1
ATOM 1243 O O . ARG A 1 166 ? -58.101 22.380 -12.455 1.00 60.84 166 ARG A O 1
ATOM 1250 N N . TYR A 1 167 ? -56.133 22.913 -11.509 1.00 61.84 167 TYR A N 1
ATOM 1251 C CA . TYR A 1 167 ? -56.521 24.284 -11.172 1.00 61.84 167 TYR A CA 1
ATOM 1252 C C . TYR A 1 167 ? -56.475 25.222 -12.386 1.00 61.84 167 TYR A C 1
ATOM 1254 O O . TYR A 1 167 ? -57.233 26.180 -12.415 1.00 61.84 167 TYR A O 1
ATOM 1262 N N . ALA A 1 168 ? -55.657 24.927 -13.400 1.00 57.34 168 ALA A N 1
ATOM 1263 C CA . ALA A 1 168 ? -55.560 25.718 -14.630 1.00 57.34 168 ALA A CA 1
ATOM 1264 C C . ALA A 1 168 ? -56.690 25.458 -15.652 1.00 57.34 168 ALA A C 1
ATOM 1266 O O . ALA A 1 168 ? -56.827 26.217 -16.602 1.00 57.34 168 ALA A O 1
ATOM 1267 N N . ILE A 1 169 ? -57.484 24.390 -15.486 1.00 55.44 169 ILE A N 1
ATOM 1268 C CA . ILE A 1 169 ? -58.617 24.044 -16.375 1.00 55.44 169 ILE A CA 1
ATOM 1269 C C . ILE A 1 169 ? -59.945 24.659 -15.880 1.00 55.44 169 ILE A C 1
ATOM 1271 O O . ILE A 1 169 ? -60.946 24.630 -16.590 1.00 55.44 169 ILE A O 1
ATOM 1275 N N . ILE A 1 170 ? -59.972 25.222 -14.667 1.00 52.50 170 ILE A N 1
ATOM 1276 C CA . ILE A 1 170 ? -61.133 25.939 -14.123 1.00 52.50 170 ILE A CA 1
ATOM 1277 C C . ILE A 1 170 ? -60.893 27.450 -14.282 1.00 52.50 170 ILE A C 1
ATOM 1279 O O . ILE A 1 170 ? -60.715 28.161 -13.297 1.00 52.50 170 ILE A O 1
ATOM 1283 N N . GLU A 1 171 ? -60.869 27.907 -15.534 1.00 45.12 171 GLU A N 1
ATOM 1284 C CA . GLU A 1 171 ? -61.158 29.280 -15.986 1.00 45.12 171 GLU A CA 1
ATOM 1285 C C . GLU A 1 171 ? -61.936 29.212 -17.307 1.00 45.12 171 GLU A C 1
ATOM 1287 O O . GLU A 1 171 ? -61.537 28.416 -18.190 1.00 45.12 171 GLU A O 1
#

Foldseek 3Di:
DAKKKFWKWKWKDFPNDIDIDIKIWIQGPVRDIDIDDDDDDRVVVVVLVCVQVVQQFDQVQAQHKDWDWDWDFGDRVHDTKTKTWTKIFGHHNRRGTAWIWTKMKMFDWDADPVGDTDGPDITMMTMIMHTPDMDPRCNDDPVVVVVVVVVVVVVVVVVVVVVVVVVVVPD

Radius of gyration: 23.61 Å; Cα contacts (8 Å, |Δi|>4): 325; chains: 1; bounding box: 77×42×44 Å

Solvent-accessible surface area (backbone atoms only — not comparable to full-atom values): 9368 Å² total; per-residue (Å²): 123,46,21,38,39,34,35,34,37,36,39,26,38,42,96,94,43,76,47,74,50,77,43,45,39,37,37,40,77,85,72,50,78,46,67,58,91,62,87,53,68,63,50,40,52,52,52,53,50,39,52,58,68,55,63,51,54,39,66,93,44,38,62,36,75,48,78,47,74,48,77,50,77,37,60,57,98,83,42,77,31,52,36,39,37,44,32,39,39,32,23,34,82,77,6,37,60,36,32,33,41,36,40,39,38,32,52,39,70,48,63,51,99,87,69,56,63,43,81,71,50,76,48,62,36,41,40,40,36,40,59,78,49,78,45,76,54,51,76,65,80,59,60,69,61,54,48,51,52,53,50,52,54,49,52,53,51,53,52,51,50,56,51,51,52,59,59,68,67,73,118

Secondary structure (DSSP, 8-state):
--EEEEEEEEEEEETTEEEEEEEEEEE-TTS-EEE----SHHHHHHHHHHHHTT-SB-GGGTT-EEEEEEEEEEEETTEEEEEEEEEEEEE-TTSBEEEEEEEEEEEEEEE-TTS-EEEEEEEEEEEEEEEEEEEEEE----HHHHHHHHHHHHHHHHHHHHHHHHHHT--

Mean predicted aligned error: 10.16 Å

Nearest PDB structures (foldseek):
  4mgg-assembly1_G  TM=5.345E-01  e=2.619E+00  Roseibium aggregatum IAM 12614
  3d9r-assembly2_D  TM=1.762E-01  e=1.002E+00  Pectobacterium atrosepticum
  4jf8-assembly1_A-2  TM=2.474E-01  e=4.466E+00  Bartonella birtlesii
  7a0h-assembly1_A  TM=1.651E-01  e=6.153E+00  Plasmodium berghei ANKA